Protein AF-A0A483JZI8-F1 (afdb_monomer_lite)

pLDDT: mean 88.78, std 14.63, range [34.31, 98.12]

Structure (mmCIF, N/CA/C/O backbone):
data_AF-A0A483JZI8-F1
#
_entry.id   AF-A0A483JZI8-F1
#
loop_
_atom_site.group_PDB
_atom_site.id
_atom_site.type_symbol
_atom_site.label_atom_id
_atom_site.label_alt_id
_atom_site.label_comp_id
_atom_site.label_asym_id
_atom_site.label_entity_id
_atom_site.label_seq_id
_atom_site.pdbx_PDB_ins_code
_atom_site.Cartn_x
_atom_site.Cartn_y
_atom_site.Cartn_z
_atom_site.occupancy
_atom_site.B_iso_or_equiv
_atom_site.auth_seq_id
_atom_site.auth_comp_id
_atom_site.auth_asym_id
_atom_site.auth_atom_id
_atom_site.pdbx_PDB_model_num
ATOM 1 N N . MET A 1 1 ? -10.605 -20.136 -23.087 1.00 34.38 1 MET A N 1
ATOM 2 C CA . MET A 1 1 ? -10.486 -18.966 -22.194 1.00 34.38 1 MET A CA 1
ATOM 3 C C . MET A 1 1 ? -9.967 -17.818 -23.043 1.00 34.38 1 MET A C 1
ATOM 5 O O . MET A 1 1 ? -8.845 -17.902 -23.517 1.00 34.38 1 MET A O 1
ATOM 9 N N . ASN A 1 2 ? -10.816 -16.836 -23.353 1.00 34.31 2 ASN A N 1
ATOM 10 C CA . ASN A 1 2 ? -10.434 -15.649 -24.123 1.00 34.31 2 ASN A CA 1
ATOM 11 C C . ASN A 1 2 ? -9.999 -14.567 -23.130 1.00 34.31 2 ASN A C 1
ATOM 13 O O . ASN A 1 2 ? -10.848 -13.868 -22.586 1.00 34.31 2 ASN A O 1
ATOM 17 N N . ASN A 1 3 ? -8.695 -14.437 -22.888 1.00 39.16 3 ASN A N 1
ATOM 18 C CA . ASN A 1 3 ? -8.145 -13.288 -22.171 1.00 39.16 3 ASN A CA 1
ATOM 19 C C . ASN A 1 3 ? -7.907 -12.156 -23.170 1.00 39.16 3 ASN A C 1
ATOM 21 O O . ASN A 1 3 ? -6.789 -11.922 -23.621 1.00 39.16 3 ASN A O 1
ATOM 25 N N . SER A 1 4 ? -8.969 -11.441 -23.534 1.00 42.62 4 SER A N 1
ATOM 26 C CA . SER A 1 4 ? -8.826 -10.123 -24.148 1.00 42.62 4 SER A CA 1
ATOM 27 C C . SER A 1 4 ? -8.562 -9.098 -23.044 1.00 42.62 4 SER A C 1
ATOM 29 O O . SER A 1 4 ? -9.427 -8.288 -22.713 1.00 42.62 4 SER A O 1
ATOM 31 N N . HIS A 1 5 ? -7.374 -9.147 -22.441 1.00 51.84 5 HIS A N 1
ATOM 32 C CA . HIS A 1 5 ? -6.853 -7.976 -21.749 1.00 51.84 5 HIS A CA 1
ATOM 33 C C . HIS A 1 5 ? -6.543 -6.951 -22.837 1.00 51.84 5 HIS A C 1
ATOM 35 O O . HIS A 1 5 ? -5.616 -7.123 -23.626 1.00 51.84 5 HIS A O 1
ATOM 41 N N . GLN A 1 6 ? -7.382 -5.924 -22.943 1.00 46.81 6 GLN A N 1
ATOM 42 C CA . GLN A 1 6 ? -7.149 -4.778 -23.814 1.00 46.81 6 GLN A CA 1
ATOM 43 C C . GLN A 1 6 ? -5.971 -3.981 -23.230 1.00 46.81 6 GLN A C 1
ATOM 45 O O . GLN A 1 6 ? -6.148 -2.981 -22.541 1.00 46.81 6 GLN A O 1
ATOM 50 N N . TYR A 1 7 ? -4.752 -4.479 -23.426 1.00 55.53 7 TYR A N 1
ATOM 51 C CA . TYR A 1 7 ? -3.545 -3.767 -23.039 1.00 55.53 7 TYR A CA 1
ATOM 52 C C . TYR A 1 7 ? -3.355 -2.579 -23.976 1.00 55.53 7 TYR A C 1
ATOM 54 O O . TYR A 1 7 ? -3.461 -2.703 -25.198 1.00 55.53 7 TYR A O 1
ATOM 62 N N . ASN A 1 8 ? -3.077 -1.413 -23.395 1.00 58.97 8 ASN A N 1
ATOM 63 C CA . ASN A 1 8 ? -2.570 -0.280 -24.150 1.00 58.97 8 ASN A CA 1
ATOM 64 C C . ASN A 1 8 ? -1.280 -0.738 -24.861 1.00 58.97 8 ASN A C 1
ATOM 66 O O . ASN A 1 8 ? -0.356 -1.157 -24.169 1.00 58.97 8 ASN A O 1
ATOM 70 N N . PRO A 1 9 ? -1.180 -0.669 -26.198 1.00 59.59 9 PRO A N 1
ATOM 71 C CA . PRO A 1 9 ? -0.017 -1.171 -26.936 1.00 59.59 9 PRO A CA 1
ATOM 72 C C . PRO A 1 9 ? 1.299 -0.444 -26.605 1.00 59.59 9 PRO A C 1
ATOM 74 O O . PRO A 1 9 ? 2.365 -0.921 -26.978 1.00 59.59 9 PRO A O 1
ATOM 77 N N . LEU A 1 10 ? 1.240 0.691 -25.897 1.00 65.00 10 LEU A N 1
ATOM 78 C CA . LEU A 1 10 ? 2.406 1.414 -25.374 1.00 65.00 10 LEU A CA 1
ATOM 79 C C . LEU A 1 10 ? 2.846 0.945 -23.977 1.00 65.00 10 LEU A C 1
ATOM 81 O O . LEU A 1 10 ? 3.884 1.380 -23.481 1.00 65.00 10 LEU A O 1
ATOM 85 N N . TRP A 1 11 ? 2.059 0.097 -23.317 1.00 64.38 11 TRP A N 1
ATOM 86 C CA . TRP A 1 11 ? 2.378 -0.439 -22.002 1.00 64.38 11 TRP A CA 1
ATOM 87 C C . TRP A 1 11 ? 3.258 -1.677 -22.165 1.00 64.38 11 TRP A C 1
ATOM 89 O O . TRP A 1 11 ? 2.779 -2.752 -22.517 1.00 64.38 11 TRP A O 1
ATOM 99 N N . ASN A 1 12 ? 4.558 -1.503 -21.933 1.00 74.44 12 ASN A N 1
ATOM 100 C CA . ASN A 1 12 ? 5.507 -2.602 -21.831 1.00 74.44 12 ASN A CA 1
ATOM 101 C C . ASN A 1 12 ? 5.767 -2.873 -20.345 1.00 74.44 12 ASN A C 1
ATOM 103 O O . ASN A 1 12 ? 6.519 -2.113 -19.726 1.00 74.44 12 ASN A O 1
ATOM 107 N N . PRO A 1 13 ? 5.121 -3.882 -19.745 1.00 74.44 13 PRO A N 1
ATOM 108 C CA . PRO A 1 13 ? 5.347 -4.175 -18.348 1.00 74.44 13 PRO A CA 1
ATOM 109 C C . PRO A 1 13 ? 6.755 -4.708 -18.126 1.00 74.44 13 PRO A C 1
ATOM 111 O O . PRO A 1 13 ? 7.314 -5.419 -18.962 1.00 74.44 13 PRO A O 1
ATOM 114 N N . ASP A 1 14 ? 7.308 -4.417 -16.954 1.00 88.06 14 ASP A N 1
ATOM 115 C CA . ASP A 1 14 ? 8.492 -5.127 -16.500 1.00 88.06 14 ASP A CA 1
ATOM 116 C C . ASP A 1 14 ? 8.147 -6.621 -16.369 1.00 88.06 14 ASP A C 1
ATOM 118 O O . ASP A 1 14 ? 7.243 -7.014 -15.620 1.00 88.06 14 ASP A O 1
ATOM 122 N N . TRP A 1 15 ? 8.830 -7.457 -17.154 1.00 89.56 15 TRP A N 1
ATOM 123 C CA . TRP A 1 15 ? 8.535 -8.888 -17.242 1.00 89.56 15 TRP A CA 1
ATOM 124 C C . TRP A 1 15 ? 8.732 -9.590 -15.896 1.00 89.56 15 TRP A C 1
ATOM 126 O O . TRP A 1 15 ? 7.991 -10.514 -15.569 1.00 89.56 15 TRP A O 1
ATOM 136 N N . PHE A 1 16 ? 9.708 -9.148 -15.101 1.00 91.44 16 PHE A N 1
ATOM 137 C CA . PHE A 1 16 ? 10.032 -9.757 -13.821 1.00 91.44 16 PHE A CA 1
ATOM 138 C C . PHE A 1 16 ? 8.960 -9.423 -12.784 1.00 91.44 16 PHE A C 1
ATOM 140 O O . PHE A 1 16 ? 8.440 -10.326 -12.125 1.00 91.44 16 PHE A O 1
ATOM 147 N N . LEU A 1 17 ? 8.563 -8.151 -12.691 1.00 89.94 17 LEU A N 1
ATOM 148 C CA . LEU A 1 17 ? 7.466 -7.734 -11.815 1.00 89.94 17 LEU A CA 1
ATOM 149 C C . LEU A 1 17 ? 6.144 -8.398 -12.209 1.00 89.94 17 LEU A C 1
ATOM 151 O O . LEU A 1 17 ? 5.394 -8.810 -11.325 1.00 89.94 17 LEU A O 1
ATOM 155 N N . SER A 1 18 ? 5.891 -8.557 -13.511 1.00 90.44 18 SER A N 1
ATOM 156 C CA . SER A 1 18 ? 4.691 -9.242 -14.009 1.00 90.44 18 SER A CA 1
ATOM 157 C C . SER A 1 18 ? 4.660 -10.695 -13.567 1.00 90.44 18 SER A C 1
ATOM 159 O O . SER A 1 18 ? 3.689 -11.123 -12.959 1.00 90.44 18 SER A O 1
ATOM 161 N N . VAL A 1 19 ? 5.756 -11.433 -13.765 1.00 93.56 19 VAL A N 1
ATOM 162 C CA . VAL A 1 19 ? 5.844 -12.841 -13.354 1.00 93.56 19 VAL A CA 1
ATOM 163 C C . VAL A 1 19 ? 5.645 -13.002 -11.846 1.00 93.56 19 VAL A C 1
ATOM 165 O O . VAL A 1 19 ? 4.980 -13.941 -11.410 1.00 93.56 19 VAL A O 1
ATOM 168 N N . ILE A 1 20 ? 6.197 -12.106 -11.022 1.00 94.31 20 ILE A N 1
ATOM 169 C CA . ILE A 1 20 ? 5.990 -12.168 -9.567 1.00 94.31 20 ILE A CA 1
ATOM 170 C C . ILE A 1 20 ? 4.527 -11.899 -9.213 1.00 94.31 20 ILE A C 1
ATOM 172 O O . ILE A 1 20 ? 3.956 -12.622 -8.393 1.00 94.31 20 ILE A O 1
ATOM 176 N N . LEU A 1 21 ? 3.930 -10.865 -9.807 1.00 93.12 21 LEU A N 1
ATOM 177 C CA . LEU A 1 21 ? 2.548 -10.488 -9.545 1.00 93.12 21 LEU A CA 1
ATOM 178 C C . LEU A 1 21 ? 1.576 -11.588 -9.986 1.00 93.12 21 LEU A C 1
ATOM 180 O O . LEU A 1 21 ? 0.713 -11.971 -9.200 1.00 93.12 21 LEU A O 1
ATOM 184 N N . ASP A 1 22 ? 1.756 -12.134 -11.187 1.00 94.38 22 ASP A N 1
ATOM 185 C CA . ASP A 1 22 ? 0.923 -13.203 -11.742 1.00 94.38 22 ASP A CA 1
ATOM 186 C C . ASP A 1 22 ? 0.998 -14.457 -10.868 1.00 94.38 22 ASP A C 1
ATOM 188 O O . ASP A 1 22 ? -0.032 -14.959 -10.424 1.00 94.38 22 ASP A O 1
ATOM 192 N N . ASN A 1 23 ? 2.206 -14.892 -10.490 1.00 96.25 23 ASN A N 1
ATOM 193 C CA . ASN A 1 23 ? 2.377 -16.026 -9.577 1.00 96.25 23 ASN A CA 1
ATOM 194 C C . ASN A 1 23 ? 1.699 -15.788 -8.217 1.00 96.25 23 ASN A C 1
ATOM 196 O O . ASN A 1 23 ? 1.147 -16.715 -7.617 1.00 96.25 23 ASN A O 1
ATOM 200 N N . HIS A 1 24 ? 1.746 -14.555 -7.703 1.00 95.75 24 HIS A N 1
ATOM 201 C CA . HIS A 1 24 ? 1.069 -14.214 -6.456 1.00 95.75 24 HIS A CA 1
ATOM 202 C C . HIS A 1 24 ? -0.456 -14.285 -6.613 1.00 95.75 24 HIS A C 1
ATOM 204 O O . HIS A 1 24 ? -1.129 -14.881 -5.767 1.00 95.75 24 HIS A O 1
ATOM 210 N N . ILE A 1 25 ? -0.995 -13.725 -7.701 1.00 94.88 25 ILE A N 1
ATOM 211 C CA . ILE A 1 25 ? -2.424 -13.761 -8.036 1.00 94.88 25 ILE A CA 1
ATOM 212 C C . ILE A 1 25 ? -2.905 -15.202 -8.193 1.00 94.88 25 ILE A C 1
ATOM 214 O O . ILE A 1 25 ? -3.904 -15.565 -7.570 1.00 94.88 25 ILE A O 1
ATOM 218 N N . ASP A 1 26 ? -2.176 -16.033 -8.933 1.00 96.62 26 ASP A N 1
ATOM 219 C CA . ASP A 1 26 ? -2.503 -17.445 -9.135 1.00 96.62 26 ASP A CA 1
ATOM 220 C C . ASP A 1 26 ? -2.579 -18.196 -7.802 1.00 96.62 26 ASP A C 1
ATOM 222 O O . ASP A 1 26 ? -3.545 -18.919 -7.544 1.00 96.62 26 ASP A O 1
ATOM 226 N N . ALA A 1 27 ? -1.618 -17.967 -6.902 1.00 96.31 27 ALA A N 1
ATOM 227 C CA . ALA A 1 27 ? -1.631 -18.563 -5.569 1.00 96.31 27 ALA A CA 1
ATOM 228 C C . ALA A 1 27 ? -2.847 -18.123 -4.732 1.00 96.31 27 ALA A C 1
ATOM 230 O O . ALA A 1 27 ? -3.391 -18.918 -3.960 1.00 96.31 27 ALA A O 1
ATOM 231 N N . MET A 1 28 ? -3.294 -16.871 -4.872 1.00 95.50 28 MET A N 1
ATOM 232 C CA . MET A 1 28 ? -4.484 -16.376 -4.175 1.00 95.50 28 MET A CA 1
ATOM 233 C C . MET A 1 28 ? -5.774 -16.942 -4.769 1.00 95.50 28 MET A C 1
ATOM 235 O O . MET A 1 28 ? -6.623 -17.411 -4.014 1.00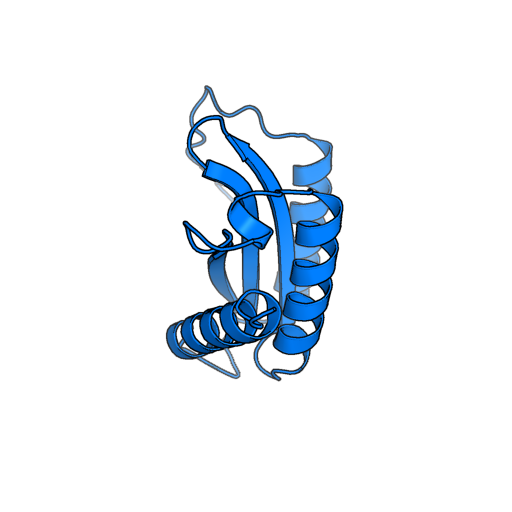 95.50 28 MET A O 1
ATOM 239 N N . VAL A 1 29 ? -5.917 -16.950 -6.096 1.00 95.25 29 VAL A N 1
ATOM 240 C CA . VAL A 1 29 ? -7.100 -17.492 -6.788 1.00 95.25 29 VAL A CA 1
ATOM 241 C C . VAL A 1 29 ? -7.235 -18.997 -6.552 1.00 95.25 29 VAL A C 1
ATOM 243 O O . VAL A 1 29 ? -8.342 -19.492 -6.361 1.00 95.25 29 VAL A O 1
ATOM 246 N N . ALA A 1 30 ? -6.120 -19.728 -6.481 1.00 97.06 30 ALA A N 1
ATOM 247 C CA . ALA A 1 30 ? -6.127 -21.148 -6.139 1.00 97.06 30 ALA A CA 1
ATOM 248 C C . ALA A 1 30 ? -6.583 -21.422 -4.693 1.00 97.06 30 ALA A C 1
ATOM 250 O O . ALA A 1 30 ? -7.053 -22.519 -4.391 1.00 97.06 30 ALA A O 1
ATOM 251 N N . ARG A 1 31 ? -6.433 -20.444 -3.789 1.00 96.62 31 ARG A N 1
ATOM 252 C CA . ARG A 1 31 ? -6.714 -20.597 -2.354 1.00 96.62 31 ARG A CA 1
ATOM 253 C C . ARG A 1 31 ? -8.078 -20.054 -1.927 1.00 96.62 31 ARG A C 1
ATOM 255 O O . ARG A 1 31 ? -8.676 -20.615 -1.011 1.00 96.62 31 ARG A O 1
ATOM 262 N N . TYR A 1 32 ? -8.551 -18.971 -2.537 1.00 96.56 32 TYR A N 1
ATOM 263 C CA . TYR A 1 32 ? -9.755 -18.255 -2.112 1.00 96.56 32 TYR A CA 1
ATOM 264 C C . TYR A 1 32 ? -10.817 -18.271 -3.208 1.00 96.56 32 TYR A C 1
ATOM 266 O O . TYR A 1 32 ? -10.564 -17.899 -4.349 1.00 96.56 32 TYR A O 1
ATOM 274 N N . SER A 1 33 ? -12.042 -18.652 -2.846 1.00 93.50 33 SER A N 1
ATOM 275 C CA . SER A 1 33 ? -13.161 -18.767 -3.790 1.00 93.50 33 SER A CA 1
ATOM 276 C C . SER A 1 33 ? -13.737 -17.422 -4.242 1.00 93.50 33 SER A C 1
ATOM 278 O O . SER A 1 33 ? -14.486 -17.369 -5.213 1.00 93.50 33 SER A O 1
ATOM 280 N N . CYS A 1 34 ? -13.443 -16.337 -3.522 1.00 95.12 34 CYS A N 1
ATOM 281 C CA . CYS A 1 34 ? -13.868 -14.984 -3.858 1.00 95.12 34 CYS A CA 1
ATOM 282 C C . CYS A 1 34 ? -12.828 -13.991 -3.337 1.00 95.12 34 CYS A C 1
ATOM 284 O O . CYS A 1 34 ? -12.472 -14.034 -2.161 1.00 95.12 34 CYS A O 1
ATOM 286 N N . LEU A 1 35 ? -12.355 -13.096 -4.203 1.00 96.44 35 LEU A N 1
ATOM 287 C CA . LEU A 1 35 ? -11.377 -12.069 -3.859 1.00 96.44 35 LEU A CA 1
ATOM 288 C C . LEU A 1 35 ? -11.909 -10.689 -4.232 1.00 96.44 35 LEU A C 1
ATOM 290 O O . LEU A 1 35 ? -12.481 -10.505 -5.306 1.00 96.44 35 LEU A O 1
ATOM 294 N N . LEU A 1 36 ? -11.670 -9.712 -3.361 1.00 96.25 36 LEU A N 1
ATOM 295 C CA . LEU A 1 36 ? -11.842 -8.296 -3.667 1.00 96.25 36 LEU A CA 1
ATOM 296 C C . LEU A 1 36 ? -10.477 -7.619 -3.681 1.00 96.25 36 LEU A C 1
ATOM 298 O O . LEU A 1 36 ? -9.737 -7.698 -2.703 1.00 96.25 36 LEU A O 1
ATOM 302 N N . THR A 1 37 ? -10.162 -6.919 -4.765 1.00 94.50 37 THR A N 1
ATOM 303 C CA . THR A 1 37 ? -8.896 -6.193 -4.891 1.00 94.50 37 THR A CA 1
ATOM 304 C C . THR A 1 37 ? -9.086 -4.723 -4.543 1.00 94.50 37 THR A C 1
ATOM 306 O O . THR A 1 37 ? -10.017 -4.070 -5.015 1.00 94.50 37 THR A O 1
ATOM 309 N N . LEU A 1 38 ? -8.179 -4.186 -3.732 1.00 95.38 38 LEU A N 1
ATOM 310 C CA . LEU A 1 38 ? -8.114 -2.777 -3.370 1.00 95.38 38 LEU A CA 1
ATOM 311 C C . LEU A 1 38 ? -6.754 -2.215 -3.781 1.00 95.38 38 LEU A C 1
ATOM 313 O O . LEU A 1 38 ? -5.736 -2.653 -3.257 1.00 95.38 38 LEU A O 1
ATOM 317 N N . ARG A 1 39 ? -6.738 -1.218 -4.671 1.00 96.56 39 ARG A N 1
ATOM 318 C CA . ARG A 1 39 ? -5.517 -0.498 -5.056 1.00 96.56 39 ARG A CA 1
ATOM 319 C C . ARG A 1 39 ? -5.477 0.866 -4.375 1.00 96.56 39 ARG A C 1
ATOM 321 O O . ARG A 1 39 ? -6.432 1.631 -4.492 1.00 96.56 39 ARG A O 1
ATOM 328 N N . LEU A 1 40 ? -4.378 1.165 -3.688 1.00 97.38 40 LEU A N 1
ATOM 329 C CA . LEU A 1 40 ? -4.148 2.415 -2.964 1.00 97.38 40 LEU A CA 1
ATOM 330 C C . LEU A 1 40 ? -2.822 3.056 -3.363 1.00 97.38 40 LEU A C 1
ATOM 332 O O . LEU A 1 40 ? -1.846 2.353 -3.628 1.00 97.38 40 LEU A O 1
ATOM 336 N N . ASP A 1 41 ? -2.811 4.388 -3.320 1.00 96.69 41 ASP A N 1
ATOM 337 C CA . ASP A 1 41 ? -1.629 5.210 -3.573 1.00 96.69 41 ASP A CA 1
ATOM 338 C C . ASP A 1 41 ? -1.162 5.862 -2.291 1.00 96.69 41 ASP A C 1
ATOM 340 O O . ASP A 1 41 ? -1.932 6.537 -1.603 1.00 96.69 41 ASP A O 1
ATOM 344 N N . PHE A 1 42 ? 0.116 5.670 -1.993 1.00 95.62 42 PHE A N 1
ATOM 345 C CA . PHE A 1 42 ? 0.759 6.193 -0.804 1.00 95.62 42 PHE A CA 1
ATOM 346 C C . PHE A 1 42 ? 1.811 7.218 -1.192 1.00 95.62 42 PHE A C 1
ATOM 348 O O . PHE A 1 42 ? 2.758 6.934 -1.924 1.00 95.62 42 PHE A O 1
ATOM 355 N N . PHE A 1 43 ? 1.634 8.421 -0.663 1.00 93.31 43 PHE A N 1
ATOM 356 C CA . PHE A 1 43 ? 2.554 9.538 -0.791 1.00 93.31 43 PHE A CA 1
ATOM 357 C C . PHE A 1 43 ? 2.667 10.232 0.563 1.00 93.31 43 PHE A C 1
ATOM 359 O O . PHE A 1 43 ? 1.726 10.228 1.368 1.00 93.31 43 PHE A O 1
ATOM 366 N N . TYR A 1 44 ? 3.823 10.833 0.827 1.00 92.94 44 TYR A N 1
ATOM 367 C CA . TYR A 1 44 ? 3.966 11.685 1.998 1.00 92.94 44 TYR A CA 1
ATOM 368 C C . TYR A 1 44 ? 3.128 12.948 1.837 1.00 92.94 44 TYR A C 1
ATOM 370 O O . TYR A 1 44 ? 3.027 13.531 0.755 1.00 92.94 44 TYR A O 1
ATOM 378 N N . LYS A 1 45 ? 2.520 13.385 2.938 1.00 90.69 45 LYS A N 1
ATOM 379 C CA . LYS A 1 45 ? 1.744 14.619 2.967 1.00 90.69 45 LYS A CA 1
ATOM 380 C C . LYS A 1 45 ? 2.656 15.806 2.649 1.00 90.69 45 LYS A C 1
ATOM 382 O O . LYS A 1 45 ? 3.724 15.930 3.250 1.00 90.69 45 LYS A O 1
ATOM 387 N N . LYS A 1 46 ? 2.224 16.677 1.730 1.00 88.44 46 LYS A N 1
ATOM 388 C CA . LYS A 1 46 ? 2.952 17.905 1.368 1.00 88.44 46 LYS A CA 1
ATOM 389 C C . LYS A 1 46 ? 3.295 18.726 2.613 1.00 88.44 46 LYS A C 1
ATOM 391 O O . LYS A 1 46 ? 2.566 18.690 3.604 1.00 88.44 46 LYS A O 1
ATOM 396 N N . ASP A 1 47 ? 4.426 19.421 2.544 1.00 86.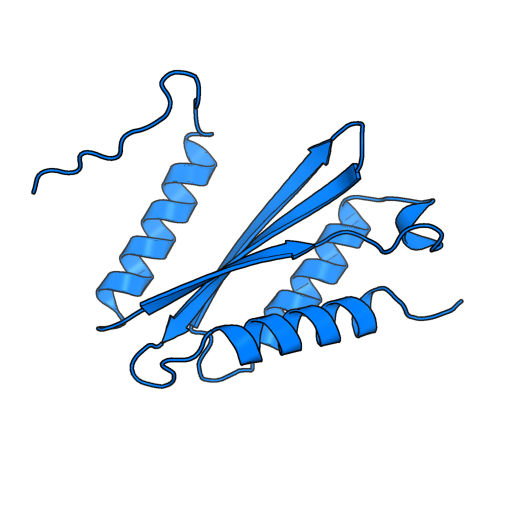62 47 ASP A N 1
ATOM 397 C CA . ASP A 1 47 ? 4.941 20.305 3.599 1.00 86.62 47 ASP A CA 1
ATOM 398 C C . ASP A 1 47 ? 5.313 19.603 4.922 1.00 86.62 47 ASP A C 1
ATOM 400 O O . ASP A 1 47 ? 5.537 20.255 5.939 1.00 86.62 47 ASP A O 1
ATOM 404 N N . THR A 1 48 ? 5.428 18.271 4.926 1.00 86.31 48 THR A N 1
ATOM 405 C CA . THR A 1 48 ? 5.993 17.514 6.057 1.00 86.31 48 THR A CA 1
ATOM 406 C C . THR A 1 48 ? 7.497 17.278 5.876 1.00 86.31 48 THR A C 1
ATOM 408 O O . THR A 1 48 ? 7.972 17.216 4.738 1.00 86.31 48 THR A O 1
ATOM 411 N N . PRO A 1 49 ? 8.272 17.060 6.960 1.00 85.94 49 PRO A N 1
ATOM 412 C CA . PRO A 1 49 ? 9.694 16.731 6.846 1.00 85.94 49 PRO A CA 1
ATOM 413 C C . PRO A 1 49 ? 9.975 15.529 5.935 1.00 85.94 49 PRO A C 1
ATOM 415 O O . PRO A 1 49 ? 10.924 15.579 5.156 1.00 85.94 49 PRO A O 1
ATOM 418 N N . ARG A 1 50 ? 9.117 14.494 5.976 1.00 86.00 50 ARG A N 1
ATOM 419 C CA . ARG A 1 50 ? 9.212 13.311 5.101 1.00 86.00 50 ARG A CA 1
ATOM 420 C C . ARG A 1 50 ? 8.991 13.644 3.627 1.00 86.00 50 ARG A C 1
ATOM 422 O O . ARG A 1 50 ? 9.648 13.067 2.770 1.00 86.00 50 ARG A O 1
ATOM 429 N N . TYR A 1 51 ? 8.092 14.583 3.329 1.00 87.00 51 TYR A N 1
ATOM 430 C CA . TYR A 1 51 ? 7.883 15.056 1.963 1.00 87.00 51 TYR A CA 1
ATOM 431 C C . TYR A 1 51 ? 9.042 15.921 1.459 1.00 87.00 51 TYR A C 1
ATOM 433 O O . TYR A 1 51 ? 9.388 15.836 0.288 1.00 87.00 51 TYR A O 1
ATOM 441 N N . LEU A 1 52 ? 9.649 16.741 2.321 1.00 84.75 52 LEU A N 1
ATOM 442 C CA . LEU A 1 52 ? 10.770 17.609 1.940 1.00 84.75 52 LEU A CA 1
ATOM 443 C C . LEU A 1 52 ? 12.090 16.839 1.780 1.00 84.75 52 LEU A C 1
ATOM 445 O O . LEU A 1 52 ? 12.912 17.203 0.945 1.00 84.75 52 LEU A O 1
ATOM 449 N N . HIS A 1 53 ? 12.279 15.768 2.552 1.00 83.19 53 HIS A N 1
ATOM 450 C CA . HIS A 1 53 ? 13.475 14.923 2.530 1.00 83.19 53 HIS A CA 1
ATOM 451 C C . HIS A 1 53 ? 13.102 13.505 2.104 1.00 83.19 53 HIS A C 1
ATOM 453 O O . HIS A 1 53 ? 13.219 12.555 2.881 1.00 83.19 53 HIS A O 1
ATOM 459 N N . GLN A 1 54 ? 12.596 13.372 0.876 1.00 81.19 54 GLN A N 1
ATOM 460 C CA . GLN A 1 54 ? 12.185 12.069 0.371 1.00 81.19 54 GLN A CA 1
ATOM 461 C C . GLN A 1 54 ? 13.390 11.138 0.225 1.00 81.19 54 GLN A C 1
ATOM 463 O O . GLN A 1 54 ? 14.364 11.449 -0.458 1.00 81.19 54 GLN A O 1
ATOM 468 N N . ASP A 1 55 ? 13.273 9.965 0.831 1.00 85.88 55 ASP A N 1
ATOM 469 C CA . ASP A 1 55 ? 14.216 8.862 0.717 1.00 85.88 55 ASP A CA 1
ATOM 470 C C . ASP A 1 55 ? 13.422 7.589 0.423 1.00 85.88 55 ASP A 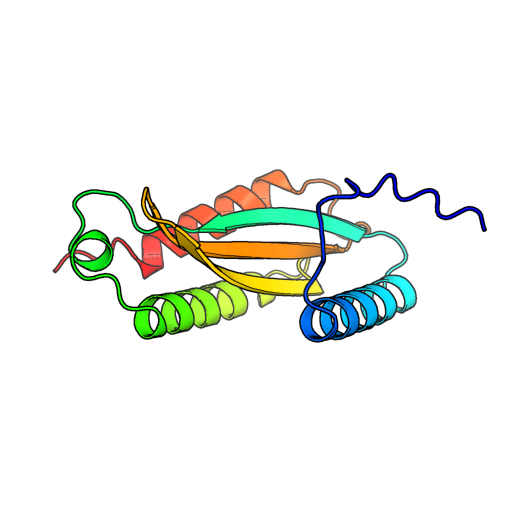C 1
ATOM 472 O O . ASP A 1 55 ? 12.526 7.210 1.184 1.00 85.88 55 ASP A O 1
ATOM 476 N N . HIS A 1 56 ? 13.753 6.915 -0.679 1.00 88.88 56 HIS A N 1
ATOM 477 C CA . HIS A 1 56 ? 13.089 5.674 -1.062 1.00 88.88 56 HIS A CA 1
ATOM 478 C C . HIS A 1 56 ? 13.240 4.577 0.004 1.00 88.88 56 HIS A C 1
ATOM 480 O O . HIS A 1 56 ? 12.309 3.799 0.197 1.00 88.88 56 HIS A O 1
ATOM 486 N N . HIS A 1 57 ? 14.345 4.548 0.760 1.00 92.75 57 HIS A N 1
ATOM 487 C CA . HIS A 1 57 ? 14.508 3.591 1.854 1.00 92.75 57 HIS A CA 1
ATOM 488 C C . HIS A 1 57 ? 13.587 3.912 3.036 1.00 92.75 57 HIS A C 1
ATOM 490 O O . HIS A 1 57 ? 13.110 3.001 3.713 1.00 92.75 57 HIS A O 1
ATOM 496 N N . ALA A 1 58 ? 13.324 5.193 3.311 1.00 91.69 58 ALA A N 1
ATOM 497 C CA . ALA A 1 58 ? 12.337 5.591 4.312 1.00 91.69 58 ALA A CA 1
ATOM 498 C C . ALA A 1 58 ? 10.922 5.183 3.892 1.00 91.69 58 ALA A C 1
ATOM 500 O O . ALA A 1 58 ? 10.212 4.567 4.689 1.00 91.69 58 ALA A O 1
ATOM 501 N N . LEU A 1 59 ? 10.567 5.433 2.629 1.00 94.06 59 LEU A N 1
ATOM 502 C CA . LEU A 1 59 ? 9.285 5.024 2.060 1.00 94.06 59 LEU A CA 1
ATOM 503 C C . LEU A 1 59 ? 9.107 3.503 2.125 1.00 94.06 59 LEU A C 1
ATOM 505 O O . LEU A 1 59 ? 8.078 3.017 2.590 1.00 94.06 59 LEU A O 1
ATOM 509 N N . GLU A 1 60 ? 10.133 2.743 1.746 1.00 96.31 60 GLU A N 1
ATOM 510 C CA . GLU A 1 60 ? 10.135 1.285 1.847 1.00 96.31 60 GLU A CA 1
ATOM 511 C C . GLU A 1 60 ? 9.900 0.805 3.289 1.00 96.31 60 GLU A C 1
ATOM 513 O O . GLU A 1 60 ? 9.082 -0.089 3.522 1.00 96.31 60 GLU A O 1
ATOM 518 N N . ARG A 1 61 ? 10.592 1.393 4.276 1.00 95.75 61 ARG A N 1
ATOM 519 C CA . ARG A 1 61 ? 10.405 1.038 5.693 1.00 95.75 61 ARG A CA 1
ATOM 520 C C . ARG A 1 61 ? 8.972 1.299 6.153 1.00 95.75 61 ARG A C 1
ATOM 522 O O . ARG A 1 61 ? 8.370 0.416 6.767 1.00 95.75 61 ARG A O 1
ATOM 529 N N . ASP A 1 62 ? 8.421 2.471 5.841 1.00 95.75 62 ASP A N 1
ATOM 530 C CA . ASP A 1 62 ? 7.051 2.828 6.220 1.00 95.75 62 ASP A CA 1
ATOM 531 C C . ASP A 1 62 ? 6.027 1.891 5.548 1.00 95.75 62 ASP A C 1
ATOM 533 O O . ASP A 1 62 ? 5.095 1.420 6.202 1.00 95.75 62 ASP A O 1
ATOM 537 N N . LEU A 1 63 ? 6.232 1.530 4.274 1.00 97.38 63 LEU A N 1
ATOM 538 C CA . LEU A 1 63 ? 5.386 0.567 3.559 1.00 97.38 63 LEU A CA 1
ATOM 539 C C . LEU A 1 63 ? 5.442 -0.825 4.181 1.00 97.38 63 LEU A C 1
ATOM 541 O O . LEU A 1 63 ? 4.396 -1.437 4.379 1.00 97.38 63 LEU A O 1
ATOM 545 N N . ARG A 1 64 ? 6.626 -1.334 4.542 1.00 97.81 64 ARG A N 1
ATOM 546 C CA . ARG A 1 64 ? 6.756 -2.637 5.221 1.00 97.81 64 ARG A CA 1
ATOM 547 C C . ARG A 1 64 ? 5.977 -2.659 6.537 1.00 97.81 64 ARG A C 1
ATOM 549 O O . ARG A 1 64 ? 5.281 -3.634 6.823 1.00 97.81 64 ARG A O 1
ATOM 556 N N . LEU A 1 65 ? 6.040 -1.577 7.316 1.00 97.81 65 LEU A N 1
ATOM 557 C CA . LEU A 1 65 ? 5.252 -1.434 8.543 1.00 97.81 65 LEU A CA 1
ATOM 558 C C . LEU A 1 65 ? 3.747 -1.381 8.254 1.00 97.81 65 LEU A C 1
ATOM 560 O O . LEU A 1 65 ? 2.968 -2.022 8.965 1.00 97.81 65 LEU A O 1
ATOM 564 N N . LEU A 1 66 ? 3.338 -0.666 7.203 1.00 98.12 66 LEU A N 1
ATOM 565 C CA . LEU A 1 66 ? 1.946 -0.612 6.766 1.00 98.12 66 LEU A CA 1
ATOM 566 C C . LEU A 1 66 ? 1.432 -1.996 6.349 1.00 98.12 66 LEU A C 1
ATOM 568 O O . LEU A 1 66 ? 0.368 -2.405 6.811 1.00 98.12 66 LEU A O 1
ATOM 572 N N . MET A 1 67 ? 2.186 -2.740 5.532 1.00 98.06 67 MET A N 1
ATOM 573 C CA . MET A 1 67 ? 1.816 -4.096 5.112 1.00 98.06 67 MET A CA 1
ATOM 574 C C . MET A 1 67 ? 1.677 -5.026 6.315 1.00 98.06 67 MET A C 1
ATOM 576 O O . MET A 1 67 ? 0.669 -5.717 6.435 1.00 98.06 67 MET A O 1
ATOM 580 N N . ASN A 1 68 ? 2.622 -4.977 7.260 1.00 97.88 68 ASN A N 1
ATOM 581 C CA . ASN A 1 68 ? 2.548 -5.769 8.487 1.00 97.88 68 ASN A CA 1
ATOM 582 C C . ASN A 1 68 ? 1.284 -5.456 9.302 1.00 97.88 68 ASN A C 1
ATOM 584 O O . ASN A 1 68 ? 0.622 -6.376 9.776 1.00 97.88 68 ASN A O 1
ATOM 588 N N . LYS A 1 69 ? 0.912 -4.175 9.447 1.00 97.69 69 LYS A N 1
ATOM 589 C CA . LYS A 1 69 ? -0.330 -3.772 10.134 1.00 97.69 69 LYS A CA 1
ATOM 590 C C . LYS A 1 69 ? -1.583 -4.226 9.383 1.00 97.69 69 LYS A C 1
ATOM 592 O O . LYS A 1 69 ? -2.543 -4.667 10.013 1.00 97.69 69 LYS A O 1
ATOM 597 N N . MET A 1 70 ? -1.591 -4.120 8.056 1.00 98.00 70 MET A N 1
ATOM 598 C CA . MET A 1 70 ? -2.736 -4.514 7.233 1.00 98.00 70 MET A CA 1
ATOM 599 C C . MET A 1 70 ? -2.936 -6.031 7.213 1.00 98.00 70 MET A C 1
ATOM 601 O O . MET A 1 70 ? -4.067 -6.485 7.350 1.00 98.00 70 MET A O 1
ATOM 605 N N . MET A 1 71 ? -1.861 -6.818 7.160 1.00 97.44 71 MET A N 1
ATOM 606 C CA . MET A 1 71 ? -1.925 -8.285 7.213 1.00 97.44 71 MET A CA 1
ATOM 607 C C . MET A 1 71 ? -2.408 -8.846 8.557 1.00 97.44 71 MET A C 1
ATOM 609 O O . MET A 1 71 ? -2.773 -10.014 8.635 1.00 97.44 71 MET A O 1
ATOM 613 N N . GLN A 1 72 ? -2.457 -8.037 9.620 1.00 97.12 72 GLN A N 1
ATOM 614 C CA . GLN A 1 72 ? -3.093 -8.434 10.884 1.00 97.12 72 GLN A CA 1
ATOM 615 C C . GLN A 1 72 ? -4.628 -8.419 10.809 1.00 97.12 72 GLN A C 1
ATOM 617 O O . GLN A 1 72 ? -5.301 -8.872 11.736 1.00 97.12 72 GLN A O 1
ATOM 622 N N . LYS A 1 73 ? -5.213 -7.870 9.740 1.00 96.25 73 LYS A N 1
ATOM 623 C CA . LYS A 1 73 ? -6.661 -7.865 9.530 1.00 96.25 73 LYS A CA 1
ATOM 624 C C . LYS A 1 73 ? -7.071 -9.176 8.870 1.00 96.25 73 LYS A C 1
ATOM 626 O O . LYS A 1 73 ? -6.646 -9.448 7.758 1.00 96.25 73 LYS A O 1
ATOM 631 N N . ALA A 1 74 ? -7.956 -9.935 9.518 1.00 93.88 74 ALA A N 1
ATOM 632 C CA . ALA A 1 74 ? -8.365 -11.274 9.071 1.00 93.88 74 ALA A CA 1
ATOM 633 C C . ALA A 1 74 ? -8.854 -11.340 7.611 1.00 93.88 74 ALA A C 1
ATOM 635 O O . ALA A 1 74 ? -8.615 -12.329 6.922 1.00 93.88 74 ALA A O 1
ATOM 636 N N . ALA A 1 75 ? -9.500 -10.274 7.134 1.00 96.06 75 ALA A N 1
ATOM 637 C CA . ALA A 1 75 ? -9.999 -10.211 5.769 1.00 96.06 75 ALA A CA 1
ATOM 638 C C . ALA A 1 75 ? -8.917 -9.908 4.720 1.00 96.06 75 ALA A C 1
ATOM 640 O O . ALA A 1 75 ? -9.183 -10.136 3.549 1.00 96.06 75 ALA A O 1
ATOM 641 N N . ILE A 1 76 ? -7.741 -9.384 5.090 1.00 97.31 76 ILE A N 1
ATOM 642 C CA . ILE A 1 76 ? -6.640 -9.123 4.151 1.00 97.31 76 ILE A CA 1
ATOM 643 C C . ILE A 1 76 ? -5.812 -10.400 4.016 1.00 97.31 76 ILE A C 1
ATOM 645 O O . ILE A 1 76 ? -5.257 -10.896 4.993 1.00 97.31 76 ILE A O 1
ATOM 649 N N . VAL A 1 77 ? -5.714 -10.922 2.797 1.00 97.31 77 VAL A N 1
ATOM 650 C CA . VAL A 1 77 ? -5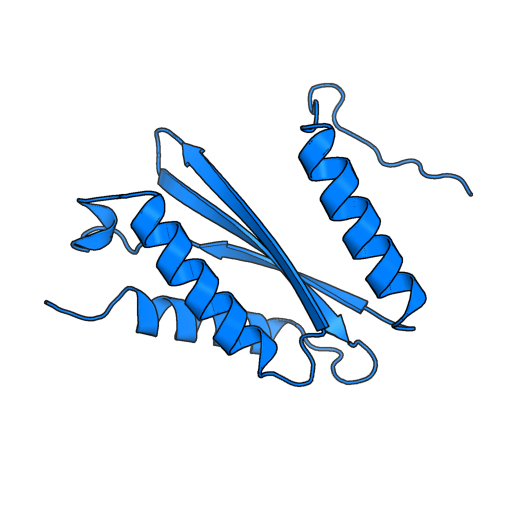.103 -12.233 2.528 1.00 97.31 77 VAL A CA 1
ATOM 651 C C . VAL A 1 77 ? -3.868 -12.180 1.638 1.00 97.31 77 VAL A C 1
ATOM 653 O O . VAL A 1 77 ? -3.166 -13.182 1.508 1.00 97.31 77 VAL A O 1
ATOM 656 N N . GLY A 1 78 ? -3.577 -11.018 1.063 1.00 97.12 78 GLY A N 1
ATOM 657 C CA . GLY A 1 78 ? -2.389 -10.787 0.256 1.00 97.12 78 GLY A CA 1
ATOM 658 C C . GLY A 1 78 ? -2.179 -9.307 -0.020 1.00 97.12 78 GLY A C 1
ATOM 659 O O . GLY A 1 78 ? -3.095 -8.492 0.138 1.00 97.12 78 GLY A O 1
ATOM 660 N N . TYR A 1 79 ? -0.966 -8.965 -0.442 1.00 97.50 79 TYR A N 1
ATOM 661 C CA . TYR A 1 79 ? -0.620 -7.628 -0.903 1.00 97.50 79 TYR A CA 1
ATOM 662 C C . TYR A 1 79 ? 0.540 -7.671 -1.899 1.00 97.50 79 TYR A C 1
ATOM 664 O O . TYR A 1 79 ? 1.359 -8.587 -1.894 1.00 97.50 79 TYR A O 1
ATOM 672 N N . PHE A 1 80 ? 0.634 -6.634 -2.722 1.00 96.88 80 PHE A N 1
ATOM 673 C CA . PHE A 1 80 ? 1.756 -6.378 -3.614 1.00 96.88 80 PHE A CA 1
ATOM 674 C C . PHE A 1 80 ? 1.970 -4.872 -3.678 1.00 96.88 80 PHE A C 1
ATOM 676 O O . PHE A 1 80 ? 0.993 -4.126 -3.694 1.00 96.88 80 PHE A O 1
ATOM 683 N N . TRP A 1 81 ? 3.214 -4.403 -3.691 1.00 97.00 81 TRP A N 1
ATOM 684 C CA . TRP A 1 81 ? 3.486 -2.975 -3.817 1.00 97.00 81 TRP A CA 1
ATOM 685 C C . TRP A 1 81 ? 4.752 -2.711 -4.620 1.00 97.00 81 TRP A C 1
ATOM 687 O O . TRP A 1 81 ? 5.669 -3.529 -4.644 1.00 97.00 81 TRP A O 1
ATOM 697 N N . VAL A 1 82 ? 4.787 -1.543 -5.253 1.00 94.94 82 VAL A N 1
ATOM 698 C CA . VAL A 1 82 ? 5.951 -1.003 -5.961 1.00 94.94 82 VAL A CA 1
ATOM 699 C C . VAL A 1 82 ? 6.181 0.438 -5.523 1.00 94.94 82 VAL A C 1
ATOM 701 O O . VAL A 1 82 ? 5.234 1.120 -5.127 1.00 94.94 82 VAL A O 1
ATOM 704 N N . ILE A 1 83 ? 7.435 0.887 -5.572 1.00 95.00 83 ILE A N 1
ATOM 705 C CA . ILE A 1 83 ? 7.803 2.295 -5.402 1.00 95.00 83 ILE A CA 1
ATOM 706 C C . ILE A 1 83 ? 8.160 2.846 -6.775 1.00 95.00 83 ILE A C 1
ATOM 708 O O . ILE A 1 83 ? 8.968 2.262 -7.493 1.00 95.00 83 ILE A O 1
ATOM 712 N N . GLU A 1 84 ? 7.587 3.993 -7.101 1.00 93.31 84 GLU A N 1
ATOM 713 C CA . GLU A 1 84 ? 7.845 4.729 -8.327 1.00 93.31 84 GLU A CA 1
ATOM 714 C C . GLU A 1 84 ? 8.314 6.143 -7.991 1.00 93.31 84 GLU A C 1
ATOM 716 O O . GLU A 1 84 ? 8.070 6.669 -6.901 1.00 93.31 84 GLU A O 1
ATOM 721 N N . TRP A 1 85 ? 8.998 6.771 -8.942 1.00 92.44 85 TRP A N 1
ATOM 722 C CA . TRP A 1 85 ? 9.405 8.164 -8.844 1.00 92.44 85 TRP A CA 1
ATOM 723 C C . TRP A 1 85 ? 8.847 8.947 -10.027 1.00 92.44 85 TRP A C 1
ATOM 725 O O . TRP A 1 85 ? 8.987 8.529 -11.175 1.00 92.44 85 TRP A O 1
ATOM 735 N N . THR A 1 86 ? 8.239 10.100 -9.754 1.00 87.69 86 THR A N 1
ATOM 736 C CA . THR A 1 86 ? 7.830 11.064 -10.787 1.00 87.69 86 THR A CA 1
ATOM 737 C C . THR A 1 86 ? 8.367 12.447 -10.453 1.00 87.69 86 THR A C 1
ATOM 739 O O . THR A 1 86 ? 8.581 12.765 -9.286 1.00 87.69 86 THR A O 1
ATOM 742 N N . ALA A 1 87 ? 8.539 13.299 -11.464 1.00 85.75 87 ALA A N 1
ATOM 743 C CA . ALA A 1 87 ? 8.965 14.682 -11.251 1.00 85.75 87 ALA A CA 1
ATOM 744 C C . ALA A 1 87 ? 7.978 15.479 -10.374 1.00 85.75 87 ALA A C 1
ATOM 746 O O . ALA A 1 87 ? 8.401 16.298 -9.562 1.00 85.75 87 ALA A O 1
ATOM 747 N N . ASP A 1 88 ? 6.677 15.205 -10.504 1.00 82.62 88 ASP A N 1
ATOM 748 C CA . ASP A 1 88 ? 5.623 16.001 -9.865 1.00 82.62 88 ASP A CA 1
ATOM 749 C C . ASP A 1 88 ? 5.355 15.593 -8.405 1.00 82.62 88 ASP A C 1
ATOM 751 O O . ASP A 1 88 ? 4.947 16.424 -7.590 1.00 82.62 88 ASP A O 1
ATOM 755 N N . HIS A 1 89 ? 5.566 14.314 -8.070 1.00 79.00 89 HIS A N 1
ATOM 756 C CA . HIS A 1 89 ? 5.215 13.742 -6.760 1.00 79.00 89 HIS A CA 1
ATOM 757 C C . HIS A 1 89 ? 6.417 13.156 -6.004 1.00 79.00 89 HIS A C 1
ATOM 759 O O . HIS A 1 89 ? 6.309 12.856 -4.812 1.00 79.00 89 HIS A O 1
ATOM 765 N N . GLY A 1 90 ? 7.563 13.012 -6.670 1.00 89.56 90 GLY A N 1
ATOM 766 C CA . GLY A 1 90 ? 8.726 12.308 -6.149 1.00 89.56 90 GLY A CA 1
ATOM 767 C C . GLY A 1 90 ? 8.448 10.817 -5.927 1.00 89.56 90 GLY A C 1
ATOM 768 O O . GLY A 1 90 ? 7.701 10.196 -6.694 1.00 89.56 90 GLY A O 1
ATOM 769 N N . PHE A 1 91 ? 9.057 10.236 -4.891 1.00 92.88 91 PHE A N 1
ATOM 770 C CA . PHE A 1 91 ? 8.843 8.848 -4.490 1.00 92.88 91 PHE A CA 1
ATOM 771 C C . PHE A 1 91 ? 7.438 8.644 -3.919 1.00 92.88 91 PHE A C 1
ATOM 773 O O . PHE A 1 91 ? 7.037 9.275 -2.940 1.00 92.88 91 PHE A O 1
ATOM 780 N N . HIS A 1 92 ? 6.709 7.707 -4.509 1.00 94.50 92 HIS A N 1
ATOM 781 C CA . HIS A 1 92 ? 5.389 7.277 -4.070 1.00 94.50 92 HIS A CA 1
ATOM 782 C C . HIS A 1 92 ? 5.243 5.778 -4.314 1.00 94.50 92 HIS A C 1
ATOM 784 O O . HIS A 1 92 ? 6.075 5.162 -4.980 1.00 94.50 92 HIS A O 1
ATOM 790 N N . ALA A 1 93 ? 4.210 5.174 -3.740 1.00 96.31 93 ALA A N 1
ATOM 791 C CA . ALA A 1 93 ? 3.989 3.748 -3.880 1.00 96.31 93 ALA A CA 1
ATOM 792 C C . ALA A 1 93 ? 2.564 3.410 -4.280 1.00 96.31 93 ALA A C 1
ATOM 794 O O . ALA A 1 93 ? 1.600 3.997 -3.787 1.00 96.31 93 ALA A O 1
ATOM 795 N N . HIS A 1 94 ? 2.463 2.398 -5.129 1.00 96.06 94 HIS A N 1
ATOM 796 C CA . HIS A 1 94 ? 1.215 1.752 -5.491 1.00 96.06 94 HIS A CA 1
ATOM 797 C C . HIS A 1 94 ? 1.149 0.423 -4.763 1.00 96.06 94 HIS A C 1
ATOM 799 O O . HIS A 1 94 ? 2.047 -0.403 -4.914 1.00 96.06 94 HIS A O 1
ATOM 805 N N . ALA A 1 95 ? 0.092 0.209 -3.987 1.00 97.56 95 ALA A N 1
ATOM 806 C CA . ALA A 1 95 ? -0.156 -1.063 -3.330 1.00 97.56 95 ALA A CA 1
ATOM 807 C C . ALA A 1 95 ? -1.491 -1.648 -3.782 1.00 97.56 95 ALA A C 1
ATOM 809 O O . ALA A 1 95 ? -2.504 -0.950 -3.823 1.00 97.56 95 ALA A O 1
ATOM 810 N N . ALA A 1 96 ? -1.500 -2.942 -4.062 1.00 97.25 96 ALA A N 1
ATOM 811 C CA . ALA A 1 96 ? -2.695 -3.753 -4.180 1.00 97.25 96 ALA A CA 1
ATOM 812 C C . ALA A 1 96 ? -2.835 -4.616 -2.922 1.00 97.25 96 ALA A C 1
ATOM 814 O O . ALA A 1 96 ? -1.865 -5.221 -2.472 1.00 97.25 96 ALA A O 1
ATOM 815 N N . TYR A 1 97 ? -4.042 -4.686 -2.375 1.00 97.69 97 TYR A N 1
ATOM 816 C CA . TYR A 1 97 ? -4.439 -5.623 -1.332 1.00 97.69 97 TYR A CA 1
ATOM 817 C C . TYR A 1 97 ? -5.501 -6.559 -1.887 1.00 97.69 97 TYR A C 1
ATOM 819 O O . TYR A 1 97 ? -6.408 -6.115 -2.595 1.00 97.69 97 TYR A O 1
ATOM 827 N N . TRP A 1 98 ? -5.434 -7.826 -1.499 1.00 97.81 98 TRP A N 1
ATOM 828 C CA . TRP A 1 98 ? -6.486 -8.797 -1.765 1.00 97.81 98 TRP A CA 1
ATOM 829 C C . TRP A 1 98 ? -7.218 -9.119 -0.478 1.00 97.81 98 TRP A C 1
ATOM 831 O O . TRP A 1 98 ? -6.604 -9.406 0.552 1.00 97.81 98 TRP A O 1
ATOM 841 N N . LEU A 1 99 ? -8.541 -9.046 -0.552 1.00 97.88 99 LEU A N 1
ATOM 842 C CA . LEU A 1 99 ? -9.440 -9.333 0.543 1.00 97.88 99 LEU A CA 1
ATOM 843 C C . LEU A 1 99 ? -10.202 -10.620 0.263 1.00 97.88 99 LEU A C 1
ATOM 845 O O . LEU A 1 99 ? -10.674 -10.825 -0.855 1.00 97.88 99 LEU A O 1
ATOM 849 N N . ASP A 1 100 ? -10.369 -11.446 1.290 1.00 97.38 100 ASP A N 1
ATOM 850 C CA . ASP A 1 100 ? -11.234 -12.618 1.233 1.00 97.38 100 ASP A CA 1
ATOM 851 C C . ASP A 1 100 ? -12.701 -12.181 1.167 1.00 97.38 100 ASP A C 1
ATOM 853 O O . ASP A 1 100 ? -13.281 -11.692 2.145 1.00 97.38 100 ASP A O 1
ATOM 857 N N . GLY A 1 101 ? -13.307 -12.378 -0.003 1.00 95.50 101 GLY A N 1
ATOM 858 C CA . 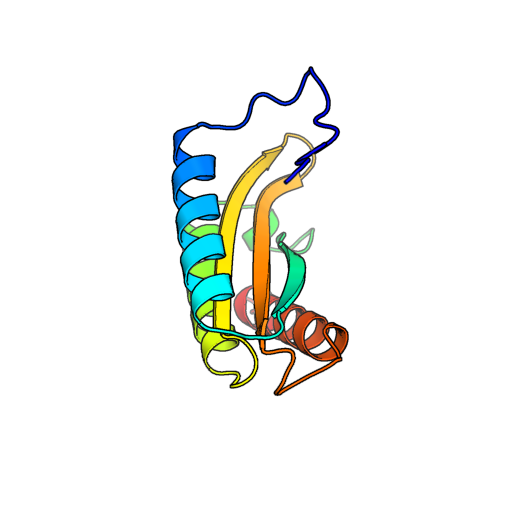GLY A 1 101 ? -14.698 -12.043 -0.266 1.00 95.50 101 GLY A CA 1
ATOM 859 C C . GLY A 1 101 ? -15.670 -12.801 0.639 1.00 95.50 101 GLY A C 1
ATOM 860 O O . GLY A 1 101 ? -16.737 -12.289 0.972 1.00 95.50 101 GLY A O 1
ATOM 861 N N . HIS A 1 102 ? -15.312 -13.998 1.103 1.00 94.62 102 HIS A N 1
ATOM 862 C CA . HIS A 1 102 ? -16.162 -14.737 2.032 1.00 94.62 102 HIS A CA 1
ATOM 863 C C . HIS A 1 102 ? -16.254 -14.042 3.402 1.00 94.62 102 HIS A C 1
ATOM 865 O O . HIS A 1 102 ? -17.295 -14.090 4.056 1.00 94.62 102 HIS A O 1
ATOM 871 N N . GLN A 1 103 ? -15.193 -13.346 3.822 1.00 94.50 103 GLN A N 1
ATOM 872 C CA . GLN A 1 103 ? -15.162 -12.604 5.085 1.00 94.50 103 GLN A CA 1
ATOM 873 C C . GLN A 1 103 ? -15.722 -11.186 4.962 1.00 94.50 103 GLN A C 1
ATOM 875 O O . GLN A 1 103 ? -16.321 -10.670 5.906 1.00 94.50 103 GLN A O 1
ATOM 880 N N . THR A 1 104 ? -15.519 -10.524 3.821 1.00 94.38 104 THR A N 1
ATOM 881 C CA . THR A 1 104 ? -16.011 -9.163 3.603 1.00 94.38 104 THR A CA 1
ATOM 882 C C . THR A 1 104 ? -16.421 -8.925 2.163 1.00 94.38 104 THR A C 1
ATOM 884 O O . THR A 1 104 ? -15.713 -9.261 1.226 1.00 94.38 104 THR A O 1
ATOM 887 N N . GLN A 1 105 ? -17.545 -8.232 1.997 1.00 92.69 105 GLN A N 1
ATOM 888 C CA . GLN A 1 105 ? -18.003 -7.714 0.706 1.00 92.69 105 GLN A CA 1
ATOM 889 C C . GLN A 1 105 ? -17.752 -6.201 0.568 1.00 92.69 105 GLN A C 1
ATOM 891 O O . GLN A 1 105 ? -18.248 -5.553 -0.349 1.00 92.69 105 GLN A O 1
ATOM 896 N N . ARG A 1 106 ? -17.019 -5.598 1.517 1.00 93.38 106 ARG A N 1
ATOM 897 C CA . ARG A 1 106 ? -16.772 -4.151 1.584 1.00 93.38 106 ARG A CA 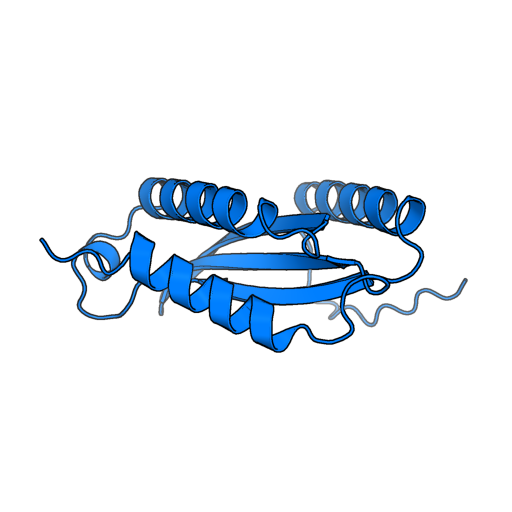1
ATOM 898 C C . ARG A 1 106 ? -15.274 -3.878 1.644 1.00 93.38 106 ARG A C 1
ATOM 900 O O . ARG A 1 106 ? -14.635 -4.184 2.647 1.00 93.38 106 ARG A O 1
ATOM 907 N N . SER A 1 107 ? -14.735 -3.250 0.603 1.00 92.50 107 SER A N 1
ATOM 908 C CA . SER A 1 107 ? -13.326 -2.837 0.531 1.00 92.50 107 SER A CA 1
ATOM 909 C C . SER A 1 107 ? -13.062 -1.485 1.205 1.00 92.50 107 SER A C 1
ATOM 911 O O . SER A 1 107 ? -12.006 -1.291 1.804 1.00 92.50 107 SER A O 1
ATOM 913 N N . TYR A 1 108 ? -14.034 -0.565 1.175 1.00 95.44 108 TYR A N 1
ATOM 914 C CA . TYR A 1 108 ? -13.868 0.807 1.674 1.00 95.44 108 TYR A CA 1
ATOM 915 C C . TYR A 1 108 ? -13.389 0.913 3.138 1.00 95.44 108 TYR A C 1
ATOM 917 O O . TYR A 1 108 ? -12.456 1.676 3.385 1.00 95.44 108 TYR A O 1
ATOM 925 N N . PRO A 1 109 ? -13.913 0.134 4.110 1.00 96.62 109 PRO A N 1
ATOM 926 C CA . PRO A 1 109 ? -13.409 0.194 5.485 1.00 96.62 109 PRO A CA 1
ATOM 927 C C . PRO A 1 109 ? -11.914 -0.136 5.602 1.00 96.62 109 PRO A C 1
ATOM 929 O O . PRO A 1 109 ? -11.216 0.445 6.427 1.00 96.62 109 PRO A O 1
ATOM 932 N N . PHE A 1 110 ? -11.407 -1.038 4.760 1.00 97.38 110 PHE A N 1
ATOM 933 C CA . PHE A 1 110 ? -9.990 -1.406 4.739 1.00 97.38 110 PHE A CA 1
ATOM 934 C C . PHE A 1 110 ? -9.140 -0.331 4.063 1.00 97.38 110 PHE A C 1
ATOM 936 O O . PHE A 1 110 ? -8.034 -0.062 4.521 1.00 97.38 110 PHE A O 1
ATOM 943 N N . ALA A 1 111 ? -9.678 0.339 3.039 1.00 97.12 111 ALA A N 1
ATOM 944 C CA . ALA A 1 111 ? -9.046 1.515 2.447 1.00 97.12 111 ALA A CA 1
ATOM 945 C C . ALA A 1 111 ? -8.878 2.642 3.471 1.00 97.12 111 ALA A C 1
ATOM 947 O O . ALA A 1 111 ? -7.800 3.225 3.586 1.00 97.12 111 ALA A O 1
ATOM 948 N N . GLN A 1 112 ? -9.923 2.902 4.259 1.00 97.69 112 GLN A N 1
ATOM 949 C CA . GLN A 1 112 ? -9.878 3.902 5.317 1.00 97.69 112 GLN A CA 1
ATOM 950 C C . GLN A 1 112 ? -8.845 3.533 6.392 1.00 97.69 112 GLN A C 1
ATOM 952 O O . GLN A 1 112 ? -8.010 4.364 6.739 1.00 97.69 112 GLN A O 1
ATOM 957 N N . GLN A 1 113 ? -8.836 2.277 6.854 1.00 97.44 113 GLN A N 1
ATOM 958 C CA . GLN A 1 113 ? -7.852 1.796 7.833 1.00 97.44 113 GLN A CA 1
ATOM 959 C C . GLN A 1 113 ? -6.412 1.903 7.320 1.00 97.44 113 GLN A C 1
ATOM 961 O O . GLN A 1 113 ? -5.535 2.349 8.057 1.00 97.44 113 GLN A O 1
ATOM 966 N N . ALA A 1 114 ? -6.158 1.539 6.060 1.00 97.88 114 ALA A N 1
ATOM 967 C CA . ALA A 1 114 ? -4.839 1.691 5.451 1.00 97.88 114 ALA A CA 1
ATOM 968 C C . ALA A 1 114 ? -4.401 3.163 5.428 1.00 97.88 114 ALA A C 1
ATOM 970 O O . ALA A 1 114 ? -3.269 3.473 5.792 1.00 97.88 114 ALA A O 1
ATOM 971 N N . GLY A 1 115 ? -5.307 4.080 5.072 1.00 97.19 115 GLY A N 1
ATOM 972 C CA . GLY A 1 115 ? -5.042 5.520 5.098 1.00 97.19 115 GLY A CA 1
ATOM 973 C C . GLY A 1 115 ? -4.793 6.072 6.507 1.00 97.19 115 GLY A C 1
ATOM 974 O O . GLY A 1 115 ? -3.928 6.926 6.690 1.00 97.19 115 GLY A O 1
ATOM 975 N N . GLU A 1 116 ? -5.511 5.582 7.517 1.00 97.12 116 GLU A N 1
ATOM 976 C CA . GLU A 1 116 ? -5.288 5.942 8.923 1.00 97.12 116 GLU A CA 1
ATOM 977 C C . GLU A 1 116 ? -3.929 5.442 9.425 1.00 97.12 116 GLU A C 1
ATOM 979 O O . GLU A 1 116 ? -3.180 6.208 10.033 1.00 97.12 116 GLU A O 1
ATOM 984 N N . PHE A 1 117 ? -3.570 4.189 9.133 1.00 97.12 117 PHE A N 1
ATOM 985 C CA . PHE A 1 117 ? -2.258 3.642 9.476 1.00 97.12 117 PHE A CA 1
ATOM 986 C C . PHE A 1 117 ? -1.125 4.355 8.754 1.00 97.12 117 PHE A C 1
ATOM 988 O O . PHE A 1 117 ? -0.100 4.618 9.377 1.00 97.12 117 PHE A O 1
ATOM 995 N N . TRP A 1 118 ? -1.311 4.700 7.480 1.00 96.81 118 TRP A N 1
ATOM 996 C CA . TRP A 1 118 ? -0.339 5.486 6.730 1.00 96.81 118 TRP A CA 1
ATOM 997 C C . TRP A 1 118 ? -0.049 6.806 7.442 1.00 96.81 118 TRP A C 1
ATOM 999 O O . TRP A 1 118 ? 1.089 7.046 7.831 1.00 96.81 118 TRP A O 1
ATOM 1009 N N . LYS A 1 119 ? -1.092 7.586 7.759 1.00 94.31 119 LYS A N 1
ATOM 1010 C CA . LYS A 1 119 ? -0.949 8.838 8.521 1.00 94.31 119 LYS A CA 1
ATOM 1011 C C . LYS A 1 119 ? -0.258 8.623 9.866 1.00 94.31 119 LYS A C 1
ATOM 1013 O O . LYS A 1 119 ? 0.622 9.391 10.221 1.00 94.31 119 LYS A O 1
ATOM 1018 N N . GLN A 1 120 ? -0.609 7.576 10.612 1.00 93.81 120 GLN A N 1
ATOM 1019 C CA . GLN A 1 120 ? 0.042 7.288 11.897 1.00 93.81 120 GLN A CA 1
ATOM 1020 C C . GLN A 1 120 ? 1.541 7.000 11.760 1.00 93.81 120 GLN A C 1
ATOM 1022 O O . GLN A 1 120 ? 2.301 7.328 12.664 1.00 93.81 120 GLN A O 1
ATOM 1027 N N . LEU A 1 121 ? 1.968 6.367 10.665 1.00 92.50 121 LEU A N 1
ATOM 1028 C CA . LEU A 1 121 ? 3.377 6.062 10.412 1.00 92.50 121 LEU A CA 1
ATOM 1029 C C . LEU A 1 121 ? 4.145 7.298 9.924 1.00 92.50 121 LEU A C 1
ATOM 1031 O O . LEU A 1 121 ? 5.307 7.490 10.292 1.00 92.50 121 LEU A O 1
ATOM 1035 N N . THR A 1 122 ? 3.507 8.138 9.107 1.00 91.75 122 THR A N 1
ATOM 1036 C CA . THR A 1 122 ? 4.199 9.200 8.368 1.00 91.75 122 THR A CA 1
ATOM 1037 C C . THR A 1 122 ? 4.051 10.587 8.966 1.00 91.75 122 THR A C 1
ATOM 1039 O O . THR A 1 122 ? 4.981 11.382 8.856 1.00 91.75 122 THR A O 1
ATOM 1042 N N . ASP A 1 123 ? 2.924 10.873 9.616 1.00 84.94 123 ASP A N 1
ATOM 1043 C CA . ASP A 1 123 ? 2.587 12.201 10.142 1.00 84.94 123 ASP A CA 1
ATOM 1044 C C . ASP A 1 123 ? 3.062 12.390 11.593 1.00 84.94 123 ASP A C 1
ATOM 1046 O O . ASP A 1 123 ? 2.686 13.371 12.236 1.00 84.94 123 ASP A O 1
ATOM 1050 N N . VAL A 1 124 ? 3.879 11.471 12.131 1.00 65.44 124 VAL A N 1
ATOM 1051 C CA . VAL A 1 124 ? 4.498 11.651 13.453 1.00 65.44 124 VAL A CA 1
ATOM 1052 C C . VAL A 1 124 ? 5.310 12.947 13.424 1.00 65.44 124 VAL A C 1
ATOM 1054 O O . VAL A 1 124 ? 6.262 13.077 12.651 1.00 65.44 124 VAL A O 1
ATOM 1057 N N . ALA A 1 125 ? 4.864 13.917 14.223 1.00 46.69 125 ALA A N 1
ATOM 1058 C CA . ALA A 1 125 ? 5.487 15.224 14.370 1.00 46.69 125 ALA A CA 1
ATOM 1059 C C . ALA A 1 125 ? 6.941 15.089 14.875 1.00 46.69 125 ALA A C 1
ATOM 1061 O O . ALA A 1 125 ? 7.237 14.105 15.560 1.00 46.69 125 ALA A O 1
ATOM 1062 N N . PRO A 1 126 ? 7.831 16.038 14.522 1.00 47.06 126 PRO A N 1
ATOM 1063 C CA . PRO A 1 126 ? 9.186 16.104 15.072 1.00 47.06 126 PRO A CA 1
ATOM 1064 C C . PRO A 1 126 ? 9.206 16.177 16.604 1.00 47.06 126 PRO A C 1
ATOM 1066 O O . PRO A 1 126 ? 8.240 16.721 17.191 1.00 47.06 126 PRO A O 1
#

Organism: Klebsiella pneumoniae (NCBI:txid573)

Foldseek 3Di:
DDPPPVDDPPDDDDPVLVVVVVVQVVVPVVPAVDKDKDKDKFAADPPDPCQVDPDVVLVVVLVVVLVVVLVVDPQWDDKDKDWDADPVGGTMMMMMTIGRVVVDPDCVVSVVVSVVSSCVSRVPDD

Secondary structure (DSSP, 8-state):
--------TT----HHHHHHHHHHHHHHHHH-SSEEEEEEEE-PPTTSHHHHT--HHHHHHHHHHHHHHHHTSTTEEEEEEEEEEETTTEEEEEEEEEEETTT-S--HHHHHHHHHHHHHHH----

Radius of gyration: 16.17 Å; chains: 1; bounding box: 32×42×42 Å

Sequence (126 aa):
MNNSHQYNPLWNPDWFLSVILDNHIDAMVARYSCLLTLRLDFFYKKDTPRYLHQDHHALERDLRLLMNKMMQKAAIVGYFWVIEWTADHGFHAHAAYWLDGHQTQRSYPFAQQAGEFWKQLTDVAP